Protein AF-A0A7C2Z683-F1 (afdb_monomer_lite)

pLDDT: mean 73.45, std 20.83, range [44.41, 97.44]

Sequence (63 aa):
MPSNTLYYGDNLEVMRKYLPDECIDLVYLDPPFNSNRDYNLLFREQSGEPAQGQIKAFTDTWQ

Radius of gyration: 17.59 Å; chains: 1; bounding box: 43×32×35 Å

Structure (mmCIF, N/CA/C/O backbone):
data_AF-A0A7C2Z683-F1
#
_entry.id   AF-A0A7C2Z683-F1
#
loop_
_atom_site.group_PDB
_atom_site.id
_atom_site.type_symbol
_atom_site.label_atom_id
_atom_site.label_alt_id
_atom_site.label_comp_id
_atom_site.label_asym_id
_atom_site.label_entity_id
_atom_site.label_seq_id
_atom_site.pdbx_PDB_ins_code
_atom_site.Cartn_x
_atom_site.Cartn_y
_atom_site.Cartn_z
_atom_site.occupancy
_atom_site.B_iso_or_equiv
_atom_site.auth_seq_id
_atom_site.auth_comp_id
_atom_site.auth_asym_id
_atom_site.auth_atom_id
_atom_site.pdbx_PDB_model_num
ATOM 1 N N . MET A 1 1 ? -12.271 8.344 8.445 1.00 76.81 1 MET A N 1
ATOM 2 C CA . MET A 1 1 ? -10.906 8.873 8.217 1.00 76.81 1 MET A CA 1
ATOM 3 C C . MET A 1 1 ? -11.004 10.172 7.434 1.00 76.81 1 MET A C 1
ATOM 5 O O . MET A 1 1 ? -11.982 10.310 6.706 1.00 76.81 1 MET A O 1
ATOM 9 N N . PRO A 1 2 ? -10.058 11.116 7.573 1.00 85.56 2 PRO A N 1
ATOM 10 C CA . PRO A 1 2 ? -10.004 12.266 6.679 1.00 85.56 2 PRO A CA 1
ATOM 11 C C . PRO A 1 2 ? -9.732 11.815 5.236 1.00 85.56 2 PRO A C 1
ATOM 13 O O . PRO A 1 2 ? -8.997 10.853 4.999 1.00 85.56 2 PRO A O 1
ATOM 16 N N . SER A 1 3 ? -10.339 12.500 4.270 1.00 91.75 3 SER A N 1
ATOM 17 C CA . SER A 1 3 ? -10.100 12.234 2.849 1.00 91.75 3 SER A CA 1
ATOM 18 C C . SER A 1 3 ? -8.654 12.563 2.469 1.00 91.75 3 SER A C 1
ATOM 20 O O . SER A 1 3 ? -8.053 13.466 3.049 1.00 91.75 3 SER A O 1
ATOM 22 N N . ASN A 1 4 ? -8.117 11.865 1.463 1.00 93.56 4 ASN A N 1
ATOM 23 C CA . ASN A 1 4 ? -6.768 12.087 0.920 1.00 93.56 4 ASN A CA 1
ATOM 24 C C . ASN A 1 4 ? -5.643 11.938 1.965 1.00 93.56 4 ASN A C 1
ATOM 26 O O . ASN A 1 4 ? -4.701 12.728 2.000 1.00 93.56 4 ASN A O 1
ATOM 30 N N . THR A 1 5 ? -5.750 10.927 2.831 1.00 94.31 5 THR A N 1
ATOM 31 C CA . THR A 1 5 ? -4.733 10.637 3.851 1.00 94.31 5 THR A CA 1
ATOM 32 C C . THR A 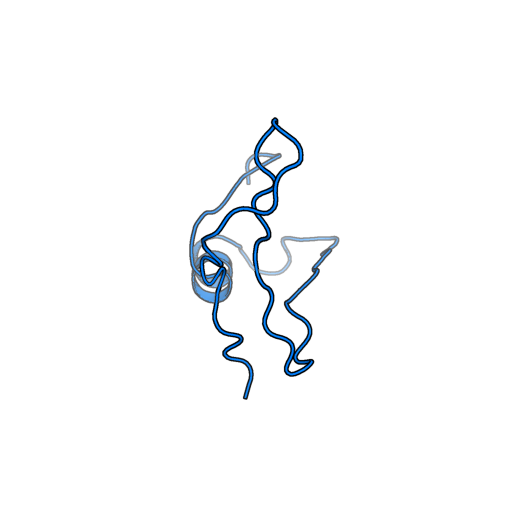1 5 ? -3.540 9.892 3.245 1.00 94.31 5 THR A C 1
ATOM 34 O O . THR A 1 5 ? -3.721 8.919 2.517 1.00 94.31 5 THR A O 1
ATOM 37 N N . LEU A 1 6 ? -2.322 10.321 3.589 1.00 94.88 6 LEU A N 1
ATOM 38 C CA . LEU A 1 6 ? -1.072 9.633 3.262 1.00 94.88 6 LEU A CA 1
ATOM 39 C C . LEU A 1 6 ? -0.506 8.966 4.519 1.00 94.88 6 LEU A C 1
ATOM 41 O O . LEU A 1 6 ? -0.303 9.627 5.536 1.00 94.88 6 LEU A O 1
ATOM 45 N N . TYR A 1 7 ? -0.198 7.676 4.422 1.00 94.50 7 TYR A N 1
ATOM 46 C CA . TYR A 1 7 ? 0.522 6.930 5.451 1.00 94.50 7 TYR A CA 1
ATOM 47 C C . TYR A 1 7 ? 1.940 6.612 4.960 1.00 94.50 7 TYR A C 1
ATOM 49 O O . TYR A 1 7 ? 2.125 6.282 3.791 1.00 94.50 7 TYR A O 1
ATOM 57 N N . TYR A 1 8 ? 2.935 6.704 5.845 1.00 94.12 8 TYR A N 1
ATOM 58 C CA . TYR A 1 8 ? 4.337 6.390 5.548 1.00 94.12 8 TYR A CA 1
ATOM 59 C C . TYR A 1 8 ? 4.833 5.276 6.475 1.00 94.12 8 TYR A C 1
ATOM 61 O O . TYR A 1 8 ? 4.755 5.422 7.695 1.00 94.12 8 TYR A O 1
ATOM 69 N N . GLY A 1 9 ? 5.337 4.178 5.906 1.00 93.69 9 GLY A N 1
ATOM 70 C CA . GLY A 1 9 ? 5.838 3.021 6.651 1.00 93.69 9 GLY A CA 1
ATOM 71 C C . GLY A 1 9 ? 5.670 1.708 5.888 1.00 93.69 9 GLY A C 1
ATOM 72 O O . GLY A 1 9 ? 5.311 1.708 4.710 1.00 93.69 9 GLY A O 1
ATOM 73 N N . ASP A 1 10 ? 5.919 0.596 6.579 1.00 95.12 10 ASP A N 1
ATOM 74 C CA . ASP A 1 10 ? 5.579 -0.744 6.096 1.00 95.12 10 ASP A CA 1
ATOM 75 C C . ASP A 1 10 ? 4.062 -0.868 5.889 1.00 95.12 10 ASP A C 1
ATOM 77 O O . ASP A 1 10 ? 3.271 -0.457 6.742 1.00 95.12 10 ASP A O 1
ATOM 81 N N . ASN A 1 11 ? 3.644 -1.419 4.747 1.00 94.62 11 ASN A N 1
ATOM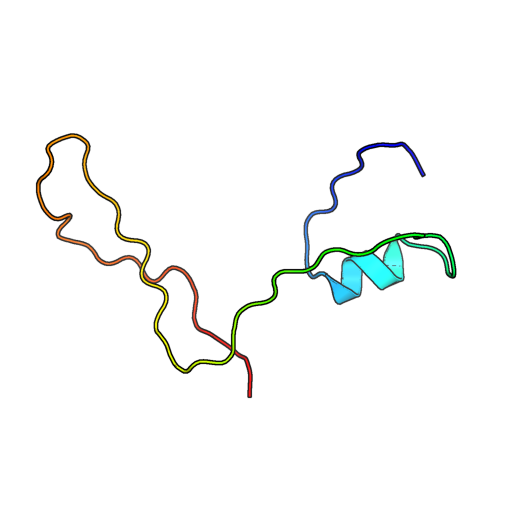 82 C CA . ASN A 1 11 ? 2.230 -1.439 4.381 1.00 94.62 11 ASN A CA 1
ATOM 83 C C . ASN A 1 11 ? 1.395 -2.324 5.321 1.00 94.62 11 ASN A C 1
ATOM 85 O O . ASN A 1 11 ? 0.287 -1.931 5.681 1.00 94.62 11 ASN A O 1
ATOM 89 N N . LEU A 1 12 ? 1.915 -3.464 5.780 1.00 95.94 12 LEU A N 1
ATOM 90 C CA . LEU A 1 12 ? 1.196 -4.372 6.671 1.00 95.94 12 LEU A CA 1
ATOM 91 C C . LEU A 1 12 ? 1.021 -3.756 8.058 1.00 95.94 12 LEU A C 1
ATOM 93 O O . LEU A 1 12 ? -0.070 -3.838 8.628 1.00 95.94 12 LEU A O 1
ATOM 97 N N . GLU A 1 13 ? 2.064 -3.128 8.602 1.00 97.44 13 GLU A N 1
ATOM 98 C CA . GLU A 1 13 ? 1.972 -2.427 9.885 1.00 97.44 13 GLU A CA 1
ATOM 99 C C . GLU A 1 13 ? 0.986 -1.255 9.808 1.00 97.44 13 GLU A C 1
ATOM 101 O O . GLU A 1 13 ? 0.099 -1.130 10.659 1.00 97.44 13 GLU A O 1
ATOM 106 N N . VAL A 1 14 ? 1.098 -0.431 8.761 1.00 96.44 14 VAL A N 1
ATOM 107 C CA . VAL A 1 14 ? 0.206 0.712 8.535 1.00 96.44 14 VAL A CA 1
ATOM 108 C C . VAL A 1 14 ? -1.246 0.255 8.450 1.00 96.44 14 VAL A C 1
ATOM 110 O O . VAL A 1 14 ? -2.101 0.794 9.158 1.00 96.44 14 VAL A O 1
ATOM 113 N N . MET A 1 15 ? -1.524 -0.750 7.617 1.00 95.75 15 MET A N 1
ATOM 114 C CA . MET A 1 15 ? -2.882 -1.246 7.411 1.00 95.75 15 MET A CA 1
ATOM 115 C C . MET A 1 15 ? -3.493 -1.755 8.714 1.00 95.75 15 MET A C 1
ATOM 117 O O . MET A 1 15 ? -4.598 -1.355 9.060 1.00 95.75 15 MET A O 1
ATOM 121 N N . ARG A 1 16 ? -2.752 -2.546 9.495 1.00 97.06 16 ARG A N 1
ATOM 122 C CA . ARG A 1 16 ? -3.253 -3.113 10.758 1.00 97.06 16 ARG A CA 1
ATOM 123 C C . ARG A 1 16 ? -3.479 -2.080 11.856 1.00 97.06 16 ARG A C 1
ATOM 125 O O . ARG A 1 16 ? -4.361 -2.258 12.688 1.00 97.06 16 ARG A O 1
ATOM 132 N N . LYS A 1 17 ? -2.644 -1.044 11.918 1.00 96.81 17 LYS A N 1
ATOM 133 C CA . LYS A 1 17 ? -2.678 -0.071 13.016 1.00 96.81 17 LYS A CA 1
ATOM 134 C C . LYS A 1 17 ? -3.685 1.050 12.786 1.00 96.81 17 LYS A C 1
ATOM 136 O O . LYS A 1 17 ? -4.227 1.578 13.755 1.00 96.81 17 LYS A O 1
ATOM 141 N N . TYR A 1 18 ? -3.892 1.447 11.531 1.00 95.38 18 TYR A N 1
ATOM 142 C CA . TYR A 1 18 ? -4.613 2.678 11.211 1.00 95.38 18 TYR A CA 1
ATOM 143 C C . TYR A 1 18 ? -5.905 2.477 10.420 1.00 95.38 18 TYR A C 1
ATOM 145 O O . TYR A 1 18 ? -6.734 3.390 10.429 1.00 95.38 18 TYR A O 1
ATOM 153 N N . LEU A 1 19 ? -6.097 1.331 9.755 1.00 95.44 19 LEU A N 1
ATOM 154 C CA . LEU A 1 19 ? -7.303 1.057 8.977 1.00 95.44 19 LEU A CA 1
ATOM 155 C C . LEU A 1 19 ? -8.240 0.100 9.738 1.00 95.44 19 LEU A C 1
ATOM 157 O O . LEU A 1 19 ? -7.834 -1.018 10.040 1.00 95.44 19 LEU A O 1
ATOM 161 N N . PRO A 1 20 ? -9.484 0.511 10.058 1.00 96.06 20 PRO A N 1
ATOM 162 C CA . PRO A 1 20 ? -10.532 -0.389 10.511 1.00 96.06 20 PRO A CA 1
ATOM 163 C C . PRO A 1 20 ? -10.900 -1.414 9.443 1.00 96.06 20 PRO A C 1
ATOM 165 O O . PRO A 1 20 ? -10.675 -1.211 8.246 1.00 96.06 20 PRO A O 1
ATOM 168 N N . ASP A 1 21 ? -11.562 -2.471 9.885 1.00 96.38 21 ASP A N 1
ATOM 169 C CA . ASP A 1 21 ? -12.138 -3.466 8.993 1.00 96.38 21 ASP A CA 1
ATOM 170 C C . ASP A 1 21 ? -13.214 -2.834 8.089 1.00 96.38 21 ASP A C 1
ATOM 172 O O . ASP A 1 21 ? -13.881 -1.870 8.472 1.00 96.38 21 ASP A O 1
ATOM 176 N N . GLU A 1 22 ? -13.351 -3.365 6.869 1.00 96.56 22 GLU A N 1
ATOM 177 C CA . GLU A 1 22 ? -14.391 -2.984 5.893 1.00 96.56 22 GLU A CA 1
ATOM 178 C C . GLU A 1 22 ? -14.459 -1.476 5.559 1.00 96.56 22 GLU A C 1
ATOM 180 O O . GLU A 1 22 ? -15.509 -0.957 5.189 1.00 96.56 22 GLU A O 1
ATOM 185 N N . CYS A 1 23 ? -13.342 -0.745 5.6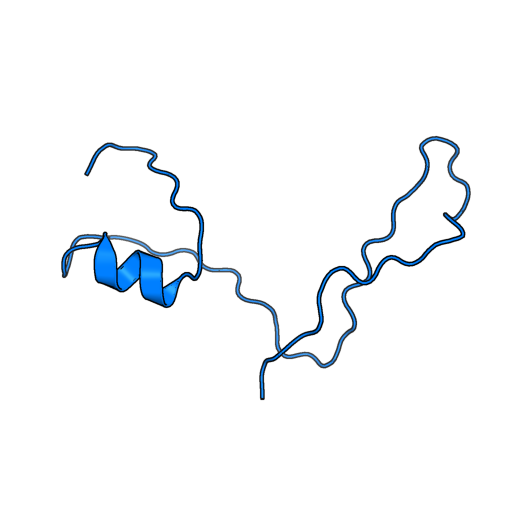70 1.00 95.44 23 CYS A N 1
ATOM 186 C CA . CYS A 1 23 ? -13.325 0.711 5.470 1.00 95.44 23 CYS A CA 1
ATOM 187 C C . CYS A 1 23 ? -12.923 1.195 4.063 1.00 95.44 23 CYS A C 1
ATOM 189 O O . CYS A 1 23 ? -12.889 2.406 3.839 1.00 95.44 23 CYS A O 1
ATOM 191 N N . ILE A 1 24 ? -12.592 0.288 3.136 1.00 95.31 24 ILE A N 1
ATOM 192 C CA . ILE A 1 24 ? -12.090 0.612 1.791 1.00 95.31 24 ILE A CA 1
ATOM 193 C C . ILE A 1 24 ? -12.953 -0.063 0.722 1.00 95.31 24 ILE A C 1
ATOM 195 O O . ILE A 1 24 ? -13.044 -1.287 0.688 1.00 95.31 24 ILE A O 1
ATOM 199 N N . ASP A 1 25 ? -13.516 0.734 -0.189 1.00 97.38 25 ASP A N 1
ATOM 200 C CA . ASP A 1 25 ? -14.364 0.240 -1.285 1.00 97.38 25 ASP A CA 1
ATOM 201 C C . ASP A 1 25 ? -13.568 -0.269 -2.500 1.00 97.38 25 ASP A C 1
ATOM 203 O O . ASP A 1 25 ? -14.010 -1.168 -3.214 1.00 97.38 25 ASP A O 1
ATOM 207 N N . LEU A 1 26 ? -12.396 0.321 -2.772 1.00 97.12 26 LEU A N 1
ATOM 208 C CA . LEU A 1 26 ? -11.565 0.004 -3.935 1.00 97.12 26 LEU A CA 1
ATOM 209 C C . LEU A 1 26 ? -10.080 0.102 -3.592 1.00 97.12 26 LEU A C 1
ATOM 211 O O . LEU A 1 26 ? -9.625 1.075 -2.992 1.00 97.12 26 LEU A O 1
ATOM 215 N N . VAL A 1 27 ? -9.317 -0.889 -4.047 1.00 95.38 27 VAL A N 1
ATOM 216 C CA . VAL A 1 27 ? -7.869 -0.966 -3.865 1.00 95.38 27 VAL A CA 1
ATOM 217 C C . VAL A 1 27 ? -7.192 -1.022 -5.234 1.00 95.38 27 VAL A C 1
ATOM 219 O O . VAL A 1 27 ? -7.516 -1.878 -6.054 1.00 95.38 27 VAL A O 1
ATOM 222 N N . TYR A 1 28 ? -6.234 -0.124 -5.467 1.00 95.19 28 TYR A N 1
ATOM 223 C CA . TYR A 1 28 ? -5.293 -0.196 -6.586 1.00 95.19 28 TYR A CA 1
ATOM 224 C C . TYR A 1 28 ? -3.887 -0.430 -6.033 1.00 95.19 28 TYR A C 1
ATOM 226 O O . TYR A 1 28 ? -3.444 0.308 -5.153 1.00 95.19 28 TYR A O 1
ATOM 234 N N . LEU A 1 29 ? -3.197 -1.455 -6.532 1.00 92.31 29 LEU A N 1
ATOM 235 C CA . LEU A 1 29 ? -1.856 -1.835 -6.091 1.00 92.31 29 LEU A CA 1
ATOM 236 C C . LEU A 1 29 ? -1.002 -2.205 -7.304 1.00 92.31 29 LEU A C 1
ATOM 238 O O . LEU A 1 29 ? -1.438 -2.978 -8.153 1.00 92.31 29 LEU A O 1
ATOM 242 N N . ASP A 1 30 ? 0.222 -1.685 -7.328 1.00 88.06 30 ASP A N 1
ATOM 243 C CA . ASP A 1 30 ? 1.280 -2.044 -8.277 1.00 88.06 30 ASP A CA 1
ATOM 244 C C . ASP A 1 30 ? 2.490 -2.558 -7.476 1.00 88.06 30 ASP A C 1
ATOM 246 O O . ASP A 1 30 ? 3.453 -1.818 -7.251 1.00 88.06 30 ASP A O 1
ATOM 250 N N . PRO A 1 31 ? 2.398 -3.765 -6.880 1.00 86.31 31 PRO A N 1
ATOM 251 C CA . PRO A 1 31 ? 3.502 -4.319 -6.114 1.00 86.31 31 PRO A CA 1
ATOM 252 C C . PRO A 1 31 ? 4.679 -4.644 -7.050 1.00 86.31 31 PRO A C 1
ATOM 254 O O . PRO A 1 31 ? 4.471 -4.915 -8.233 1.00 86.31 31 PRO A O 1
ATOM 257 N N . PRO A 1 32 ? 5.920 -4.667 -6.539 1.00 78.88 32 PRO A N 1
ATOM 258 C CA . PRO A 1 32 ? 7.071 -5.121 -7.317 1.00 78.88 32 PRO A CA 1
ATOM 259 C C . PRO A 1 32 ? 6.807 -6.491 -7.959 1.00 78.88 32 PRO A C 1
ATOM 261 O O . PRO A 1 32 ? 6.345 -7.435 -7.315 1.00 78.88 32 PRO A O 1
ATOM 264 N N . PHE A 1 33 ? 7.121 -6.592 -9.248 1.00 68.00 33 PHE A N 1
ATOM 265 C CA . PHE A 1 33 ? 7.037 -7.842 -9.984 1.00 68.00 33 PHE A CA 1
ATOM 266 C C . PHE A 1 33 ? 8.270 -8.679 -9.655 1.00 68.00 33 PHE A C 1
ATOM 268 O O . PHE A 1 33 ? 9.371 -8.306 -10.066 1.00 68.00 33 PHE A O 1
ATOM 275 N N . ASN A 1 34 ? 8.066 -9.815 -8.978 1.00 60.16 34 ASN A N 1
ATOM 276 C CA . ASN A 1 34 ? 9.084 -10.831 -8.688 1.00 60.16 34 ASN A CA 1
ATOM 277 C C . ASN A 1 34 ? 9.631 -11.451 -9.992 1.00 60.16 34 ASN A C 1
ATOM 279 O O . ASN A 1 34 ? 9.264 -12.549 -10.407 1.00 60.16 34 ASN A O 1
ATOM 283 N N . SER A 1 35 ? 10.428 -10.674 -10.719 1.00 58.62 35 SER A N 1
ATOM 284 C CA . SER A 1 35 ? 10.852 -10.937 -12.096 1.00 58.62 35 SER A CA 1
ATOM 285 C C . SER A 1 35 ? 12.352 -11.209 -12.207 1.00 58.62 35 SER A C 1
ATOM 287 O O . SER A 1 35 ? 12.852 -11.369 -13.323 1.00 58.62 35 SER A O 1
ATOM 289 N N . ASN A 1 36 ? 13.070 -11.269 -11.075 1.00 52.62 36 ASN A N 1
ATOM 290 C CA . ASN A 1 36 ? 14.533 -11.367 -11.010 1.00 52.62 36 ASN A CA 1
ATOM 291 C C . ASN A 1 36 ? 15.251 -10.274 -11.825 1.00 52.62 36 ASN A C 1
ATOM 293 O O . ASN A 1 36 ? 16.309 -10.511 -12.412 1.00 52.62 36 ASN A O 1
ATOM 297 N N . ARG A 1 37 ? 14.669 -9.073 -11.905 1.00 56.47 37 ARG A N 1
ATOM 298 C CA . ARG A 1 37 ? 15.282 -7.929 -12.588 1.00 56.47 37 ARG A CA 1
ATOM 299 C C . ARG A 1 37 ? 15.772 -6.916 -11.565 1.00 56.47 37 ARG A C 1
ATOM 301 O O . ARG A 1 37 ? 14.997 -6.434 -10.747 1.00 56.47 37 ARG A O 1
ATOM 308 N N . ASP A 1 38 ? 17.047 -6.555 -11.661 1.00 51.66 38 ASP A N 1
ATOM 309 C CA . ASP A 1 38 ? 17.599 -5.423 -10.925 1.00 51.66 38 ASP A CA 1
ATOM 310 C C . ASP A 1 38 ? 16.988 -4.124 -11.467 1.00 51.66 38 ASP A C 1
ATOM 312 O O . ASP A 1 38 ? 17.272 -3.691 -12.590 1.00 51.66 38 ASP A O 1
ATOM 316 N N . TYR A 1 39 ? 16.129 -3.489 -10.671 1.00 53.53 39 TYR A N 1
ATOM 317 C CA . TYR A 1 39 ? 15.590 -2.171 -10.984 1.00 53.53 39 TYR A CA 1
ATOM 318 C C . TYR A 1 39 ? 16.654 -1.111 -10.671 1.00 53.53 39 TYR A C 1
ATOM 320 O O . TYR A 1 39 ? 16.768 -0.612 -9.553 1.00 53.53 39 TYR A O 1
ATOM 328 N N . ASN A 1 40 ? 17.471 -0.778 -11.669 1.00 50.22 40 ASN A N 1
ATOM 329 C CA . ASN A 1 40 ? 18.461 0.291 -11.569 1.00 50.22 40 ASN A CA 1
ATOM 330 C C . ASN A 1 40 ? 17.795 1.650 -11.833 1.00 50.22 40 ASN A C 1
ATOM 332 O O . ASN A 1 40 ? 17.260 1.881 -12.919 1.00 50.22 40 ASN A O 1
ATOM 336 N N . LEU A 1 41 ? 17.857 2.573 -10.867 1.00 49.34 41 LEU A N 1
ATOM 337 C CA . LEU A 1 41 ? 17.532 3.978 -11.114 1.00 49.34 41 LEU A CA 1
ATOM 338 C C . LEU A 1 41 ? 18.643 4.571 -11.985 1.00 49.34 41 LEU A C 1
ATOM 340 O O . LEU A 1 41 ? 19.741 4.861 -11.513 1.00 49.34 41 LEU A O 1
ATOM 344 N N . LEU A 1 42 ? 18.366 4.732 -13.277 1.00 53.81 42 LEU A N 1
ATOM 345 C CA . LEU A 1 42 ? 19.236 5.480 -14.176 1.00 53.81 42 LEU A CA 1
ATOM 346 C C . LEU A 1 42 ? 18.988 6.972 -13.941 1.00 53.81 42 LEU A C 1
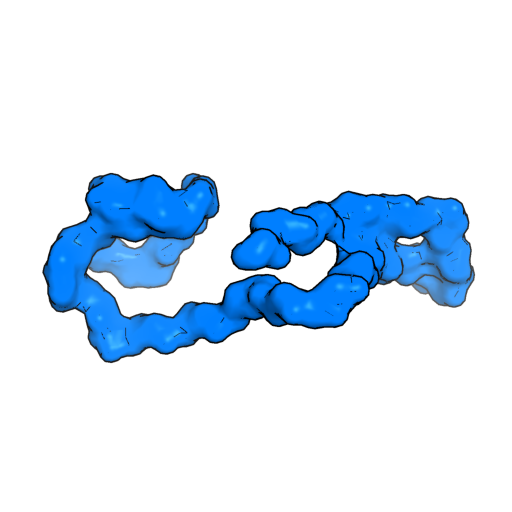ATOM 348 O O . LEU A 1 42 ? 18.039 7.544 -14.477 1.00 53.81 42 LEU A O 1
ATOM 352 N N . PHE A 1 43 ? 19.835 7.617 -13.139 1.00 50.00 43 PHE A N 1
ATOM 353 C CA . PHE A 1 43 ? 19.895 9.074 -13.138 1.00 50.00 43 PHE A CA 1
ATOM 354 C C . PHE A 1 43 ? 20.438 9.514 -14.500 1.00 50.00 43 PHE A C 1
ATOM 356 O O . PHE A 1 43 ? 21.577 9.219 -14.851 1.00 50.00 43 PHE A O 1
ATOM 363 N N . ARG A 1 44 ? 19.612 10.188 -15.300 1.00 49.62 44 ARG A N 1
ATOM 364 C CA . ARG A 1 44 ? 20.097 10.936 -16.460 1.00 49.62 44 ARG A CA 1
ATOM 365 C C . ARG A 1 44 ? 20.505 12.306 -15.944 1.00 49.62 44 ARG A C 1
ATOM 367 O O . ARG A 1 44 ? 19.653 13.039 -15.440 1.00 49.62 44 ARG A O 1
ATOM 374 N N . GLU A 1 45 ? 21.785 12.647 -16.034 1.00 50.66 45 GLU A N 1
ATOM 375 C CA . GLU A 1 45 ? 22.183 14.038 -15.840 1.00 50.66 45 GLU A CA 1
ATOM 376 C C . GLU A 1 45 ? 21.508 14.897 -16.921 1.00 50.66 45 GLU A C 1
ATOM 378 O O . GLU A 1 45 ? 21.305 14.454 -18.055 1.00 50.66 45 GLU A O 1
ATOM 383 N N . GLN A 1 46 ? 21.139 16.135 -16.578 1.00 52.47 46 GLN A N 1
ATOM 384 C CA . GLN A 1 46 ? 20.481 17.073 -17.504 1.00 52.47 46 GLN A CA 1
ATOM 385 C C . GLN A 1 46 ? 21.323 17.372 -18.764 1.00 52.47 46 GLN A C 1
ATOM 387 O O . GLN A 1 46 ? 20.801 17.904 -19.739 1.00 52.47 46 GLN A O 1
ATOM 392 N N . SER A 1 47 ? 22.606 17.002 -18.754 1.00 58.47 47 SER A N 1
ATOM 393 C CA . SER A 1 47 ? 23.567 17.091 -19.857 1.00 58.47 47 SER A CA 1
ATOM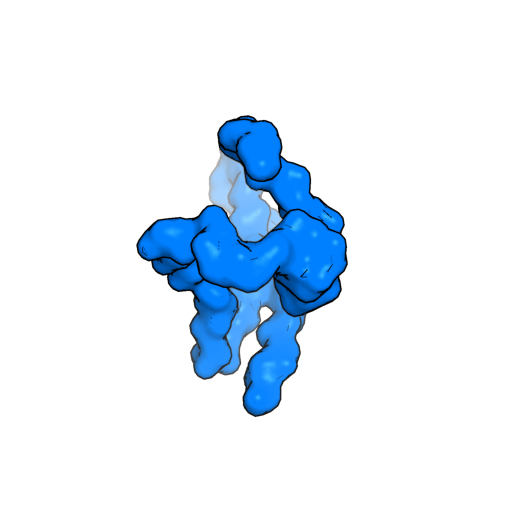 394 C C . SER A 1 47 ? 23.391 16.016 -20.941 1.00 58.47 47 SER A C 1
ATOM 396 O O . SER A 1 47 ? 23.965 16.157 -22.016 1.00 58.47 47 SER A O 1
ATOM 398 N N . GLY A 1 48 ? 22.608 14.957 -20.698 1.00 52.44 48 GLY A N 1
ATOM 399 C CA . GLY A 1 48 ? 22.434 13.845 -21.641 1.00 52.44 48 GLY A CA 1
ATOM 400 C C . GLY A 1 48 ? 23.559 12.801 -21.627 1.00 52.44 48 GLY A C 1
ATOM 401 O O . GLY A 1 48 ? 23.442 11.795 -22.328 1.00 52.44 4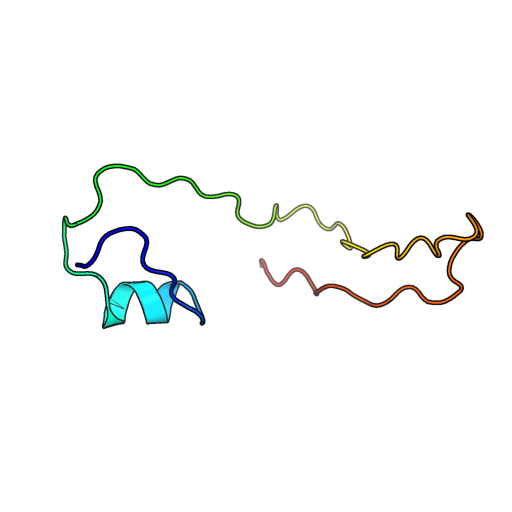8 GLY A O 1
ATOM 402 N N . GLU A 1 49 ? 24.592 12.990 -20.804 1.00 51.47 49 GLU A N 1
ATOM 403 C CA . GLU A 1 49 ? 25.673 12.023 -20.603 1.00 51.47 49 GLU A CA 1
ATOM 404 C C . GLU A 1 49 ? 25.234 10.871 -19.671 1.00 51.47 49 GLU A C 1
ATOM 406 O O . GLU A 1 49 ? 24.420 11.077 -18.760 1.00 51.47 49 GLU A O 1
ATOM 411 N N . PRO A 1 50 ? 25.735 9.636 -19.872 1.00 50.62 50 PRO A N 1
ATOM 412 C CA . PRO A 1 50 ? 25.453 8.531 -18.966 1.00 50.62 50 PRO A CA 1
ATOM 413 C C . PRO A 1 50 ? 26.093 8.795 -17.596 1.00 50.62 50 PRO A C 1
ATOM 415 O O . PRO A 1 50 ? 27.315 8.893 -17.486 1.00 50.62 50 PRO A O 1
ATOM 418 N N . ALA A 1 51 ? 25.277 8.874 -16.539 1.00 57.03 51 ALA A N 1
ATOM 419 C CA . ALA A 1 51 ? 25.779 9.004 -15.176 1.00 57.03 51 ALA A CA 1
ATOM 420 C C . ALA A 1 51 ? 26.656 7.791 -14.823 1.00 57.03 51 ALA A C 1
ATOM 422 O O . ALA A 1 51 ? 26.216 6.643 -14.896 1.00 57.03 51 ALA A O 1
ATOM 423 N N . GLN A 1 52 ? 27.902 8.046 -14.419 1.00 51.81 52 GLN A N 1
ATOM 424 C CA . GLN A 1 52 ? 28.905 7.019 -14.101 1.00 51.81 52 GLN A CA 1
ATOM 425 C C . GLN A 1 52 ? 28.602 6.212 -12.821 1.00 51.81 52 GLN A C 1
ATOM 427 O O . GLN A 1 52 ? 29.377 5.332 -12.452 1.00 51.81 52 GLN A O 1
ATOM 432 N N . GLY A 1 53 ? 27.484 6.476 -12.140 1.00 53.25 53 GLY A N 1
ATOM 433 C CA . GLY A 1 53 ? 27.078 5.780 -10.923 1.00 53.25 53 GLY A CA 1
ATOM 434 C C . GLY A 1 53 ? 25.706 5.137 -11.070 1.00 53.25 53 GLY A C 1
ATOM 435 O O . GLY A 1 53 ? 24.689 5.820 -10.982 1.00 53.25 53 GLY A O 1
ATOM 436 N N . GLN A 1 54 ? 25.663 3.813 -11.234 1.00 48.62 54 GLN A N 1
ATOM 437 C CA . GLN A 1 54 ? 24.453 3.053 -10.925 1.00 48.62 54 GLN A CA 1
ATOM 438 C C . GLN A 1 54 ? 24.284 3.032 -9.404 1.00 48.62 54 GLN A C 1
ATOM 440 O O . GLN A 1 54 ? 25.059 2.394 -8.692 1.00 48.62 54 GLN A O 1
ATOM 445 N N . ILE A 1 55 ? 23.281 3.748 -8.900 1.00 51.91 55 ILE A N 1
ATOM 446 C CA . ILE A 1 55 ? 22.866 3.645 -7.500 1.00 51.91 55 ILE A CA 1
ATOM 447 C C . ILE A 1 55 ? 21.799 2.552 -7.433 1.00 51.91 55 ILE A C 1
ATOM 449 O O . ILE A 1 55 ? 20.781 2.616 -8.123 1.00 51.91 55 ILE A O 1
ATOM 453 N N . LYS A 1 56 ? 22.037 1.535 -6.604 1.00 50.38 56 LYS A N 1
ATOM 454 C CA . LYS A 1 56 ? 21.087 0.449 -6.343 1.00 50.38 56 LYS A CA 1
ATOM 455 C C . LYS A 1 56 ? 19.794 1.034 -5.751 1.00 50.38 56 LYS A C 1
ATOM 457 O O . LYS A 1 56 ? 19.839 1.585 -4.656 1.00 50.38 56 LYS A O 1
ATOM 462 N N . ALA A 1 57 ? 18.666 0.936 -6.463 1.00 56.22 57 ALA A N 1
ATOM 463 C CA . ALA A 1 57 ? 17.401 1.550 -6.038 1.00 56.22 57 ALA A CA 1
ATOM 464 C C . ALA A 1 57 ? 16.732 0.773 -4.893 1.00 56.22 57 ALA A C 1
ATOM 466 O O . ALA A 1 57 ? 16.295 1.362 -3.911 1.00 56.22 57 ALA A O 1
ATOM 467 N N . PHE A 1 58 ? 16.688 -0.553 -5.009 1.00 55.94 58 PHE A N 1
ATOM 468 C CA . PHE A 1 58 ? 16.339 -1.503 -3.952 1.00 55.94 58 PHE A CA 1
ATOM 469 C C . PHE A 1 58 ? 16.762 -2.911 -4.404 1.00 55.94 58 PHE A C 1
ATOM 471 O O . PHE A 1 58 ? 17.055 -3.127 -5.578 1.00 55.94 58 PHE A O 1
ATOM 478 N N . THR A 1 59 ? 16.852 -3.862 -3.471 1.00 50.06 59 THR A N 1
ATOM 479 C CA . THR A 1 59 ? 16.957 -5.292 -3.816 1.00 50.06 59 THR A CA 1
ATOM 480 C C . THR A 1 59 ? 15.551 -5.856 -3.741 1.00 50.06 59 THR A C 1
ATOM 482 O O . THR A 1 59 ? 14.879 -5.621 -2.740 1.00 50.06 59 THR A O 1
ATOM 485 N N . ASP A 1 60 ? 15.110 -6.561 -4.775 1.00 48.22 60 ASP A N 1
ATOM 486 C CA . ASP A 1 60 ? 13.899 -7.373 -4.712 1.00 48.22 60 ASP A CA 1
ATOM 487 C C . ASP A 1 60 ? 14.075 -8.424 -3.593 1.00 48.22 60 ASP A C 1
ATOM 489 O O . ASP A 1 60 ? 15.078 -9.140 -3.563 1.00 48.22 60 ASP A O 1
ATOM 493 N N . THR A 1 61 ? 13.173 -8.442 -2.609 1.00 47.84 61 THR A N 1
ATOM 494 C CA . THR A 1 61 ? 13.205 -9.385 -1.476 1.00 47.84 61 THR A CA 1
ATOM 495 C C . THR A 1 61 ? 12.099 -10.438 -1.556 1.00 47.84 61 THR A C 1
ATOM 497 O O . THR A 1 61 ? 11.806 -11.078 -0.547 1.00 47.84 61 THR A O 1
ATOM 500 N N . TRP A 1 62 ? 11.452 -10.618 -2.709 1.00 51.81 62 TRP A N 1
ATOM 501 C CA . TRP A 1 62 ? 10.388 -11.608 -2.865 1.00 51.81 62 TRP A CA 1
ATOM 502 C C . TRP A 1 62 ? 10.987 -13.010 -3.085 1.00 51.81 62 TRP A C 1
ATOM 504 O O . TRP A 1 62 ? 11.474 -13.323 -4.169 1.00 51.81 62 TRP A O 1
ATOM 514 N N . GLN A 1 63 ? 10.973 -13.849 -2.036 1.00 44.41 63 GLN A N 1
ATOM 515 C CA . GLN A 1 63 ? 11.215 -15.302 -2.125 1.00 44.41 63 GLN A CA 1
ATOM 516 C C . GLN A 1 63 ? 9.958 -16.057 -2.559 1.00 44.41 63 GLN A C 1
ATOM 518 O O . GLN A 1 63 ? 8.854 -15.661 -2.119 1.00 44.41 63 GLN A O 1
#

Secondary structure (DSSP, 8-state):
--TT----S-HHHHHHHHPPTT--S---------SS---EE--B-TTSSBPS--EE-------

Foldseek 3Di:
DDPPDDDDDDPVVCCVPPPDPPPDDDDDDDDDDPPPDQPWDFDQDPVRDGDPDGDRPDDDPDD